Protein AF-A0A1E3QEV6-F1 (afdb_monomer)

Organism: NCBI:txid675824

Radius of gyration: 25.97 Å; Cα contacts (8 Å, |Δi|>4): 51; chains: 1; bounding box: 62×34×77 Å

pLDDT: mean 71.22, std 15.26, range [37.44, 95.81]

Sequence (112 aa):
MVPSMQMARVVRVILEPGKNRQGYWKSPQMCEQLEHAIQVFEKLHPDCLALFCFEQSRNHQAVADDARTIDKFNLNDHPPKSSTGLGKGFYSAAAGNTIEQAILYPDDYPNG

Secondary structure (DSSP, 8-state):
-PPP-------------BTTTTB---HHHHHHHHHHHHHHHHHH-TT---------TT-TT---TTS--GGGS--SSS--S--TT-PPEEEE-TTSPEEEE-SS--TTPPP-

Structure (mmCIF, N/CA/C/O backbone):
data_AF-A0A1E3QEV6-F1
#
_entry.id   AF-A0A1E3QEV6-F1
#
loop_
_atom_site.group_PDB
_atom_site.id
_atom_site.type_symbol
_atom_site.label_atom_id
_atom_site.label_alt_id
_atom_site.label_comp_id
_atom_site.label_asym_id
_atom_site.label_entity_id
_atom_site.label_seq_id
_atom_site.pdbx_PDB_ins_code
_atom_site.Cartn_x
_atom_site.Cartn_y
_atom_site.Cartn_z
_atom_site.occupancy
_atom_site.B_iso_or_equiv
_atom_site.auth_seq_id
_atom_site.auth_comp_id
_atom_site.auth_asym_id
_atom_site.auth_atom_id
_atom_site.pdbx_PDB_model_num
ATOM 1 N N . MET A 1 1 ? -24.769 -12.978 33.878 1.00 39.56 1 MET A N 1
ATOM 2 C CA . MET A 1 1 ? -25.047 -12.588 32.481 1.00 39.56 1 MET A CA 1
ATOM 3 C C . MET A 1 1 ? -23.744 -12.777 31.722 1.00 39.56 1 MET A C 1
ATOM 5 O O . MET A 1 1 ? -22.784 -12.084 32.022 1.00 39.56 1 MET A O 1
ATOM 9 N N . VAL A 1 2 ? -23.648 -13.820 30.898 1.00 37.44 2 VAL A N 1
ATOM 10 C CA . VAL A 1 2 ? -22.416 -14.159 30.163 1.00 37.44 2 VAL A CA 1
ATOM 11 C C . VAL A 1 2 ? -22.386 -13.278 28.911 1.00 37.44 2 VAL A C 1
ATOM 13 O O . VAL A 1 2 ? -23.418 -13.224 28.238 1.00 37.44 2 VAL A O 1
ATOM 16 N N . PRO A 1 3 ? -21.295 -12.559 28.590 1.00 50.78 3 PRO A N 1
ATOM 17 C CA . PRO A 1 3 ? -21.245 -11.779 27.363 1.00 50.78 3 PRO A CA 1
ATOM 18 C C . PRO A 1 3 ? -21.408 -12.730 26.180 1.00 50.78 3 PRO A C 1
ATOM 20 O O . PRO A 1 3 ? -20.676 -13.712 26.057 1.00 50.78 3 PRO A O 1
ATOM 23 N N . SER A 1 4 ? -22.411 -12.454 25.348 1.00 49.66 4 SER A N 1
ATOM 24 C CA . SER A 1 4 ? -22.628 -13.115 24.066 1.00 49.66 4 SER A CA 1
ATOM 25 C C . SER A 1 4 ? -21.307 -13.160 23.303 1.00 49.66 4 SER A C 1
ATOM 27 O O . SER A 1 4 ? -20.739 -12.114 22.995 1.00 49.66 4 SER A O 1
ATOM 29 N N . MET A 1 5 ? -20.817 -14.367 23.018 1.00 48.09 5 MET A N 1
ATOM 30 C CA . MET A 1 5 ? -19.636 -14.602 22.196 1.00 48.09 5 MET A CA 1
ATOM 31 C C . MET A 1 5 ? -19.916 -14.034 20.801 1.00 48.09 5 MET A C 1
ATOM 33 O O . MET A 1 5 ? -20.576 -14.669 19.980 1.00 48.09 5 MET A O 1
ATOM 37 N N . GLN A 1 6 ? -19.489 -12.793 20.563 1.00 56.03 6 GLN A N 1
ATOM 38 C CA . GLN A 1 6 ? -19.567 -12.146 19.260 1.00 56.03 6 GLN A CA 1
ATOM 39 C C . GLN A 1 6 ? -18.812 -13.052 18.282 1.00 56.03 6 GLN A C 1
ATOM 41 O O . GLN A 1 6 ? -17.603 -13.229 18.413 1.00 56.03 6 GLN A O 1
ATOM 46 N N . MET A 1 7 ? -19.532 -13.684 17.352 1.00 49.94 7 MET A N 1
ATOM 47 C CA . MET A 1 7 ? -18.943 -14.534 16.318 1.00 49.94 7 MET A CA 1
ATOM 48 C C . MET A 1 7 ? -17.821 -13.753 15.633 1.00 49.94 7 MET A C 1
ATOM 50 O O . MET A 1 7 ? -18.086 -12.760 14.951 1.00 49.94 7 MET A O 1
ATOM 54 N N . ALA A 1 8 ? -16.574 -14.174 15.854 1.00 55.44 8 ALA A N 1
ATOM 55 C CA . ALA A 1 8 ? -15.411 -13.570 15.230 1.00 55.44 8 ALA A CA 1
ATOM 56 C C . ALA A 1 8 ? -15.601 -13.657 13.713 1.00 55.44 8 ALA A C 1
ATOM 58 O O . ALA A 1 8 ? -15.594 -14.741 13.125 1.00 55.44 8 ALA A O 1
ATOM 59 N N . ARG A 1 9 ? -15.852 -12.512 13.075 1.00 66.25 9 ARG A N 1
ATOM 60 C CA . ARG A 1 9 ? -16.046 -12.447 11.631 1.00 66.25 9 ARG A CA 1
ATOM 61 C C . ARG A 1 9 ? -14.674 -12.628 10.996 1.00 66.25 9 ARG A C 1
ATOM 63 O O . ARG A 1 9 ? -13.844 -11.727 11.020 1.00 66.25 9 ARG A O 1
ATOM 70 N N . VAL A 1 10 ? -14.417 -13.827 10.491 1.00 64.00 10 VAL A N 1
ATOM 71 C CA . VAL A 1 10 ? -13.147 -14.154 9.847 1.00 64.00 10 VAL A CA 1
ATOM 72 C C . VAL A 1 10 ? -13.084 -13.443 8.495 1.00 64.00 10 VAL A C 1
ATOM 74 O O . VAL A 1 10 ? -13.831 -13.782 7.581 1.00 64.00 10 VAL A O 1
ATOM 77 N N . VAL A 1 11 ? -12.185 -12.468 8.362 1.00 72.00 11 VAL A N 1
ATOM 78 C CA . VAL A 1 11 ? -11.893 -11.795 7.088 1.00 72.00 11 VAL A CA 1
ATOM 79 C C . VAL A 1 11 ? -10.799 -12.585 6.386 1.00 72.00 11 VAL A C 1
ATOM 81 O O . VAL A 1 11 ? -9.610 -12.412 6.644 1.00 72.00 11 VAL A O 1
ATOM 84 N N . ARG A 1 12 ? -11.208 -13.517 5.525 1.00 79.50 12 ARG A N 1
ATOM 85 C CA . ARG A 1 12 ? -10.300 -14.281 4.665 1.00 79.50 12 ARG A CA 1
ATOM 86 C C . ARG A 1 12 ? -10.814 -14.247 3.238 1.00 79.50 12 ARG A C 1
ATOM 88 O O . ARG A 1 12 ? -11.962 -14.604 2.994 1.00 79.50 12 ARG A O 1
ATOM 95 N N . VAL A 1 13 ? -9.935 -13.872 2.319 1.00 78.62 13 VAL A N 1
ATOM 96 C CA . VAL A 1 13 ? -10.149 -14.008 0.879 1.00 78.62 13 VAL A CA 1
ATOM 97 C C . VAL A 1 13 ? -9.261 -15.153 0.406 1.00 78.62 13 VAL A C 1
ATOM 99 O O . VAL A 1 13 ? -8.065 -15.168 0.693 1.00 78.62 13 VAL A O 1
ATOM 102 N N . ILE A 1 14 ? -9.853 -16.143 -0.261 1.00 80.56 14 ILE A N 1
ATOM 103 C CA . ILE A 1 14 ? -9.126 -17.267 -0.856 1.00 80.56 14 ILE A CA 1
ATOM 104 C C . ILE A 1 14 ? -9.042 -16.993 -2.352 1.00 80.56 14 ILE A C 1
ATOM 106 O O . ILE A 1 14 ? -10.075 -16.841 -2.999 1.00 80.56 14 ILE A O 1
ATOM 110 N N . LEU A 1 15 ? -7.821 -16.927 -2.880 1.00 78.31 15 LEU A N 1
ATOM 111 C CA . LEU A 1 15 ? -7.572 -16.771 -4.308 1.00 78.31 15 LEU A CA 1
ATOM 112 C C . LEU A 1 15 ? -6.988 -18.063 -4.871 1.00 78.31 15 LEU A C 1
ATOM 114 O O . LEU A 1 15 ? -6.034 -18.608 -4.316 1.00 78.31 15 LEU A O 1
ATOM 118 N N . GLU A 1 16 ? -7.542 -18.535 -5.985 1.00 79.94 16 GLU A N 1
ATOM 119 C CA . GLU A 1 16 ? -6.974 -19.663 -6.717 1.00 79.94 16 GLU A CA 1
ATOM 120 C C . GLU A 1 16 ? -5.971 -19.165 -7.770 1.00 79.94 16 GLU A C 1
ATOM 122 O O . GLU A 1 16 ? -6.388 -18.589 -8.783 1.00 79.94 16 GLU A O 1
ATOM 127 N N . PRO A 1 17 ? -4.655 -19.371 -7.565 1.00 74.81 17 PRO A N 1
ATOM 128 C CA . PRO A 1 17 ? -3.645 -18.785 -8.432 1.00 74.81 17 PRO A CA 1
ATOM 129 C C . PRO A 1 17 ? -3.607 -19.448 -9.814 1.00 74.81 17 PRO A C 1
ATOM 131 O O . PRO A 1 17 ? -3.749 -20.666 -9.947 1.00 74.81 17 PRO A O 1
ATOM 134 N N . GLY A 1 18 ? -3.330 -18.649 -10.848 1.00 72.06 18 GLY A N 1
ATOM 135 C CA . GLY A 1 18 ? -2.926 -19.138 -12.169 1.00 72.06 18 GLY A CA 1
ATOM 136 C C . GLY A 1 18 ? -3.560 -18.405 -13.351 1.00 72.06 18 GLY A C 1
ATOM 137 O O . GLY A 1 18 ? -4.641 -17.828 -13.250 1.00 72.06 18 GLY A O 1
ATOM 138 N N . LYS A 1 19 ? -2.889 -18.485 -14.511 1.00 51.41 19 LYS A N 1
ATOM 139 C CA . LYS A 1 19 ? -3.278 -17.837 -15.782 1.00 51.41 19 LYS A CA 1
ATOM 140 C C . LYS A 1 19 ? -4.686 -18.214 -16.274 1.00 51.41 19 LYS A C 1
ATOM 142 O O . LYS A 1 19 ? -5.315 -17.415 -16.953 1.00 51.41 19 LYS A O 1
ATOM 147 N N . ASN A 1 20 ? -5.178 -19.395 -15.891 1.00 68.44 20 ASN A N 1
ATOM 148 C CA . ASN A 1 20 ? -6.505 -19.914 -16.252 1.00 68.44 20 ASN A CA 1
ATOM 149 C C . ASN A 1 20 ? -7.474 -19.963 -15.052 1.00 68.44 20 ASN A C 1
ATOM 151 O O . ASN A 1 20 ? -8.458 -20.697 -15.085 1.00 68.44 20 ASN A O 1
ATOM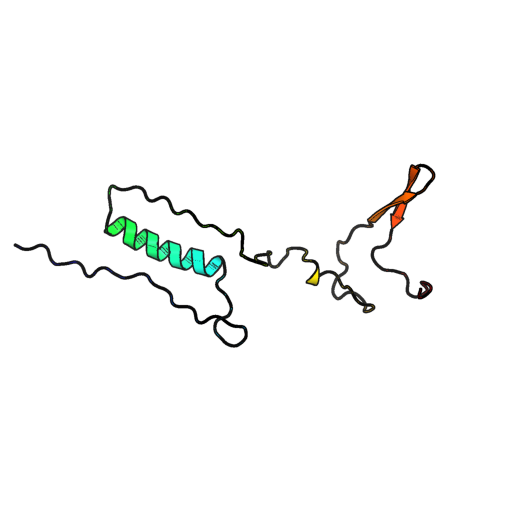 155 N N . ARG A 1 21 ? -7.156 -19.248 -13.966 1.00 72.69 21 ARG A N 1
ATOM 156 C CA . ARG A 1 21 ? -7.987 -19.131 -12.759 1.00 72.69 21 ARG A CA 1
ATOM 157 C C . ARG A 1 21 ? -8.267 -17.651 -12.469 1.00 72.69 21 ARG A C 1
ATOM 159 O O . ARG A 1 21 ? -8.487 -16.882 -13.397 1.00 72.69 21 ARG A O 1
ATOM 166 N N . GLN A 1 22 ? -8.233 -17.230 -11.206 1.00 75.31 22 GLN A N 1
ATOM 167 C CA . GLN A 1 22 ? -8.488 -15.845 -10.783 1.00 75.31 22 GLN A CA 1
ATOM 168 C C . GLN A 1 22 ? -7.269 -14.920 -10.973 1.00 75.31 22 GLN A C 1
ATOM 170 O O . GLN A 1 22 ? -7.269 -13.781 -10.510 1.00 75.31 22 GLN A O 1
ATOM 175 N N . GLY A 1 23 ? -6.223 -15.394 -11.657 1.00 76.31 23 GLY A N 1
ATOM 176 C CA . GLY A 1 23 ? -4.978 -14.661 -11.848 1.00 76.31 23 GLY A CA 1
ATOM 177 C C . GLY A 1 23 ? -4.031 -14.791 -10.656 1.00 76.31 23 GLY A C 1
ATOM 178 O O . GLY A 1 23 ? -4.003 -15.815 -9.977 1.00 76.31 23 GLY A O 1
ATOM 179 N N . TYR A 1 24 ? -3.204 -13.771 -10.445 1.00 76.06 24 TYR A N 1
ATOM 180 C CA . TYR A 1 24 ? -2.308 -13.651 -9.292 1.00 76.06 24 TYR A CA 1
ATOM 181 C C . TYR A 1 24 ? -2.837 -12.580 -8.343 1.00 76.06 24 TYR A C 1
ATOM 183 O O . TYR A 1 24 ? -3.578 -11.697 -8.770 1.00 76.06 24 TYR A O 1
ATOM 191 N N . TRP A 1 25 ? -2.419 -12.642 -7.079 1.00 77.00 25 TRP A N 1
ATOM 192 C CA . TRP A 1 25 ? -2.733 -11.615 -6.093 1.00 77.00 25 TRP A CA 1
ATOM 193 C C . TRP A 1 25 ? -2.086 -10.278 -6.476 1.00 77.00 25 TRP A C 1
ATOM 195 O O . TRP A 1 25 ? -0.873 -10.211 -6.675 1.00 77.00 25 TRP A O 1
ATOM 205 N N . LYS A 1 26 ? -2.887 -9.215 -6.581 1.00 79.12 26 LYS A N 1
ATOM 206 C CA . LYS A 1 26 ? -2.446 -7.861 -6.948 1.00 79.12 26 LYS A CA 1
ATOM 207 C C . LYS A 1 26 ? -2.688 -6.867 -5.814 1.00 79.12 26 LYS A C 1
ATOM 209 O O . LYS A 1 26 ? -3.539 -7.081 -4.955 1.00 79.12 26 LYS A O 1
ATOM 214 N N . SER A 1 27 ? -1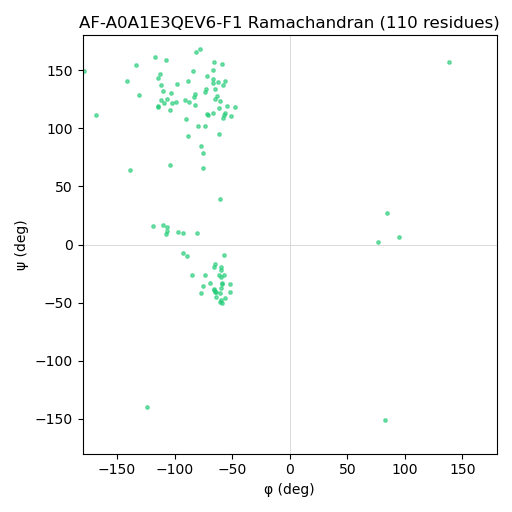.998 -5.727 -5.862 1.00 82.19 27 SER A N 1
ATOM 215 C CA . SER A 1 27 ? -2.129 -4.655 -4.865 1.00 82.19 27 SER A CA 1
ATOM 216 C C . SER A 1 27 ? -3.577 -4.200 -4.609 1.00 82.19 27 SER A C 1
ATOM 218 O O . SER A 1 27 ? -3.920 -4.056 -3.441 1.00 82.19 27 SER A O 1
ATOM 220 N N . PRO A 1 28 ? -4.466 -4.054 -5.618 1.00 85.00 28 PRO A N 1
ATOM 221 C CA . PRO A 1 28 ? -5.863 -3.688 -5.359 1.00 85.00 28 PRO A CA 1
ATOM 222 C C . PRO A 1 28 ? -6.610 -4.694 -4.474 1.00 85.00 28 PRO A C 1
ATOM 224 O O . PRO A 1 28 ? -7.369 -4.295 -3.598 1.00 85.00 28 PRO A O 1
ATOM 227 N N . GLN A 1 29 ? -6.343 -5.993 -4.646 1.00 83.81 29 GLN A N 1
ATOM 228 C CA . GLN A 1 29 ? -6.963 -7.052 -3.841 1.00 83.81 29 GLN A CA 1
ATOM 229 C C . GLN A 1 29 ? -6.457 -7.021 -2.392 1.00 83.81 29 GLN A C 1
ATOM 231 O O . GLN A 1 29 ? -7.210 -7.301 -1.462 1.00 83.81 29 GLN A O 1
ATOM 236 N N . MET A 1 30 ? -5.190 -6.638 -2.187 1.00 87.12 30 MET A N 1
ATOM 237 C CA . MET A 1 30 ? -4.644 -6.390 -0.850 1.00 87.12 30 MET A CA 1
ATOM 238 C C . MET A 1 30 ? -5.346 -5.207 -0.173 1.00 87.12 30 MET A C 1
ATOM 240 O O . MET A 1 30 ? -5.745 -5.344 0.981 1.00 87.12 30 MET A O 1
ATOM 244 N N . CYS A 1 31 ? -5.549 -4.092 -0.883 1.00 89.06 31 CYS A N 1
ATOM 245 C CA . CYS A 1 31 ? -6.249 -2.925 -0.339 1.00 89.06 31 CYS A CA 1
ATOM 246 C C . CYS A 1 31 ? -7.686 -3.267 0.085 1.00 89.06 31 CYS A C 1
ATOM 248 O O . CYS A 1 31 ? -8.073 -2.973 1.211 1.00 89.06 31 CYS A O 1
ATOM 250 N N . GLU A 1 32 ? -8.443 -3.963 -0.768 1.00 89.25 32 GLU A N 1
ATOM 251 C CA . GLU A 1 32 ? -9.817 -4.386 -0.459 1.00 89.25 32 GLU A CA 1
ATOM 252 C C . GLU A 1 32 ? -9.874 -5.318 0.767 1.00 89.25 32 GLU A C 1
ATOM 254 O O . GLU A 1 32 ? -10.730 -5.183 1.644 1.00 89.25 32 GLU A O 1
ATOM 259 N N . GLN A 1 33 ? -8.929 -6.257 0.882 1.00 88.75 33 GLN A N 1
ATOM 260 C CA . GLN A 1 33 ? -8.841 -7.114 2.064 1.00 88.75 33 GLN A CA 1
ATOM 261 C C . GLN A 1 33 ? -8.481 -6.314 3.325 1.00 88.75 33 GLN A C 1
ATOM 263 O O . GLN A 1 33 ? -9.007 -6.600 4.406 1.00 88.75 33 GLN A O 1
ATOM 268 N N . LEU A 1 34 ? -7.586 -5.333 3.200 1.00 92.12 34 LEU A N 1
ATOM 269 C CA . LEU A 1 34 ? -7.142 -4.497 4.308 1.00 92.12 34 LEU A CA 1
ATOM 270 C C . LEU A 1 34 ? -8.287 -3.656 4.878 1.00 92.12 34 LEU A C 1
ATOM 272 O O . LEU A 1 34 ? -8.418 -3.582 6.097 1.00 92.12 34 LEU A O 1
ATOM 276 N N . GLU A 1 35 ? -9.157 -3.099 4.035 1.00 92.81 35 GLU A N 1
ATOM 277 C CA . GLU A 1 35 ? -10.347 -2.363 4.483 1.00 92.81 35 GLU A CA 1
ATOM 278 C C . GLU A 1 35 ? -11.236 -3.221 5.393 1.00 92.81 35 GLU A C 1
ATOM 280 O O . GLU A 1 35 ? -11.629 -2.799 6.484 1.00 92.81 35 GLU A O 1
ATOM 285 N N . HIS A 1 36 ? -11.494 -4.469 4.999 1.00 90.31 36 HIS A N 1
ATOM 286 C CA . HIS A 1 36 ? -12.248 -5.403 5.831 1.00 90.3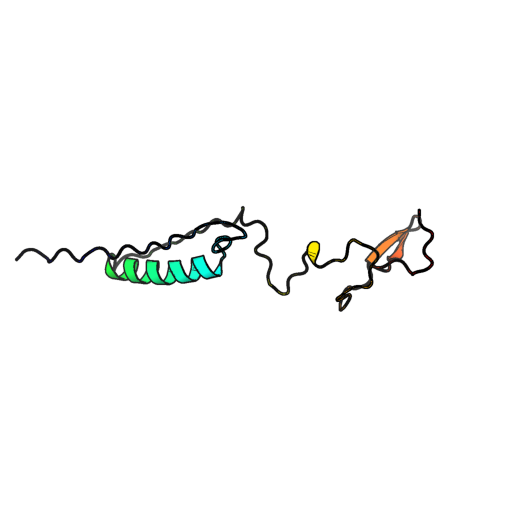1 36 HIS A CA 1
ATOM 287 C C . HIS A 1 36 ? -11.506 -5.775 7.123 1.00 90.31 36 HIS A C 1
ATOM 289 O O . HIS A 1 36 ? -12.133 -5.910 8.177 1.00 90.31 36 HIS A O 1
ATOM 295 N N . ALA A 1 37 ? -10.182 -5.943 7.063 1.00 90.62 37 ALA A N 1
ATOM 296 C CA . ALA A 1 37 ? -9.369 -6.265 8.232 1.00 90.62 37 ALA A CA 1
ATOM 297 C C . ALA A 1 37 ? -9.375 -5.127 9.266 1.00 90.62 37 ALA A C 1
ATOM 299 O O . ALA A 1 37 ? -9.524 -5.401 10.457 1.00 90.62 37 ALA A O 1
ATOM 300 N N . ILE A 1 38 ? -9.295 -3.867 8.821 1.00 92.69 38 ILE A N 1
ATOM 301 C CA . ILE A 1 38 ? -9.371 -2.677 9.682 1.00 92.69 38 ILE A CA 1
ATOM 302 C C . ILE A 1 38 ? -10.719 -2.627 10.405 1.00 92.69 38 ILE A C 1
ATOM 304 O O . ILE A 1 38 ? -10.746 -2.543 11.630 1.00 92.69 38 ILE A O 1
ATOM 308 N N . GLN A 1 39 ? -11.835 -2.794 9.687 1.00 91.44 39 GLN A N 1
ATOM 309 C CA . GLN A 1 39 ? -13.173 -2.771 10.296 1.00 91.44 39 GLN A CA 1
ATOM 310 C C . GLN A 1 39 ? -13.365 -3.844 11.376 1.00 91.44 39 GLN A C 1
ATOM 312 O O . GLN A 1 39 ? -14.140 -3.662 12.319 1.00 91.44 39 GLN A O 1
ATOM 317 N N . VAL A 1 40 ? -12.722 -5.004 11.217 1.00 90.75 40 VAL A N 1
ATOM 318 C CA . VAL A 1 40 ? -12.749 -6.062 12.233 1.00 90.75 40 VAL A CA 1
ATOM 319 C C . VAL A 1 40 ? -11.821 -5.730 13.394 1.00 90.75 40 VAL A C 1
ATOM 321 O O . VAL A 1 40 ? -12.223 -5.912 14.542 1.00 90.75 40 VAL A O 1
ATOM 324 N N . PHE A 1 41 ? -10.628 -5.206 13.117 1.00 91.81 41 PHE A N 1
ATOM 325 C CA . PHE A 1 41 ? -9.688 -4.781 14.146 1.00 91.81 41 PHE A CA 1
ATOM 326 C C . PHE A 1 41 ? -10.292 -3.705 15.060 1.00 91.81 41 PHE A C 1
ATOM 328 O O . PHE A 1 41 ? -10.307 -3.899 16.270 1.00 91.81 41 PHE A O 1
ATOM 335 N N . GLU A 1 42 ? -10.873 -2.639 14.504 1.00 93.75 42 GLU A N 1
ATOM 336 C CA . GLU A 1 42 ? -11.477 -1.535 15.272 1.00 93.75 42 GLU A CA 1
ATOM 337 C C . GLU A 1 42 ? -12.601 -2.008 16.205 1.00 93.75 42 GLU A C 1
ATOM 339 O O . GLU A 1 42 ? -12.765 -1.497 17.309 1.00 93.75 42 GLU A O 1
ATOM 344 N N . LYS A 1 43 ? -13.368 -3.025 15.790 1.00 90.19 43 LYS A N 1
ATOM 345 C CA . LYS A 1 43 ? -14.440 -3.604 16.616 1.00 90.19 43 LYS A CA 1
ATOM 346 C C . LYS A 1 43 ? -13.915 -4.484 17.743 1.00 90.19 43 LYS A C 1
ATOM 348 O O . LYS A 1 43 ? -14.535 -4.543 18.800 1.00 90.19 43 LYS A O 1
ATOM 353 N N . LEU A 1 44 ? -12.833 -5.218 17.497 1.00 90.88 44 LEU A N 1
ATOM 354 C CA . LEU A 1 44 ? -12.250 -6.138 18.476 1.00 90.88 44 LEU A CA 1
ATOM 355 C C . LEU A 1 44 ? -11.298 -5.429 19.445 1.00 90.88 44 LEU A C 1
ATOM 357 O O . LEU A 1 44 ? -11.118 -5.895 20.569 1.00 90.88 44 LEU A O 1
ATOM 361 N N . HIS A 1 45 ? -10.707 -4.314 19.019 1.00 92.56 45 HIS A N 1
ATOM 362 C CA . HIS A 1 45 ? -9.665 -3.593 19.741 1.00 92.56 45 HIS A CA 1
ATOM 363 C C . HIS A 1 45 ? -9.882 -2.066 19.667 1.00 92.56 45 HIS A C 1
ATOM 365 O O . HIS A 1 45 ? -9.045 -1.363 19.100 1.00 92.56 45 HIS A O 1
ATOM 371 N N . PRO A 1 46 ? -10.983 -1.533 20.238 1.00 91.94 46 PRO A N 1
ATOM 372 C CA . PRO A 1 46 ? -11.379 -0.126 20.078 1.00 91.94 46 PRO A CA 1
ATOM 373 C C . PRO A 1 46 ? -10.352 0.889 20.607 1.00 91.94 46 PRO A C 1
ATOM 375 O O . PRO A 1 46 ? -10.285 2.003 20.097 1.00 91.94 46 PRO A O 1
ATOM 378 N N . ASP A 1 47 ? -9.525 0.496 21.579 1.00 95.81 47 ASP A N 1
ATOM 379 C CA . ASP A 1 47 ? -8.522 1.366 22.213 1.00 95.81 47 ASP A CA 1
ATOM 380 C C . ASP A 1 47 ? -7.082 1.042 21.776 1.00 95.81 47 ASP A C 1
ATOM 382 O O . ASP A 1 47 ? -6.114 1.430 22.433 1.00 95.81 47 ASP A O 1
ATOM 386 N N . CYS A 1 48 ? -6.906 0.275 20.697 1.00 95.69 48 CYS A N 1
ATOM 387 C CA . CYS A 1 48 ? -5.588 -0.113 20.196 1.00 95.69 48 CYS A CA 1
ATOM 388 C C . CYS A 1 48 ? -5.296 0.524 18.838 1.00 95.69 48 CYS A C 1
ATOM 390 O O . CYS A 1 48 ? -6.173 0.668 17.993 1.00 95.69 48 CYS A O 1
ATOM 392 N N . LEU A 1 49 ? -4.020 0.832 18.598 1.00 95.00 49 LEU A N 1
ATOM 393 C CA . LEU A 1 49 ? -3.526 1.259 17.293 1.00 95.00 49 LEU A CA 1
ATOM 394 C C . LEU A 1 49 ? -2.888 0.066 16.573 1.00 95.00 49 LEU A C 1
ATOM 396 O O . LEU A 1 49 ? -1.946 -0.536 17.090 1.00 95.00 49 LEU A O 1
ATOM 400 N N . ALA A 1 50 ? -3.380 -0.267 15.379 1.00 92.88 50 ALA A N 1
ATOM 401 C CA . ALA A 1 50 ? -2.764 -1.281 14.526 1.00 92.88 50 ALA A CA 1
ATOM 402 C C . ALA A 1 50 ? -1.684 -0.679 13.618 1.00 92.88 50 ALA A C 1
ATOM 404 O O . ALA A 1 50 ? -1.871 0.385 13.031 1.00 92.88 50 ALA A O 1
ATOM 405 N N . LEU A 1 51 ? -0.587 -1.420 13.437 1.00 94.00 51 LEU A N 1
ATOM 406 C CA . LEU A 1 51 ? 0.408 -1.188 12.392 1.00 94.00 51 LEU A CA 1
ATOM 407 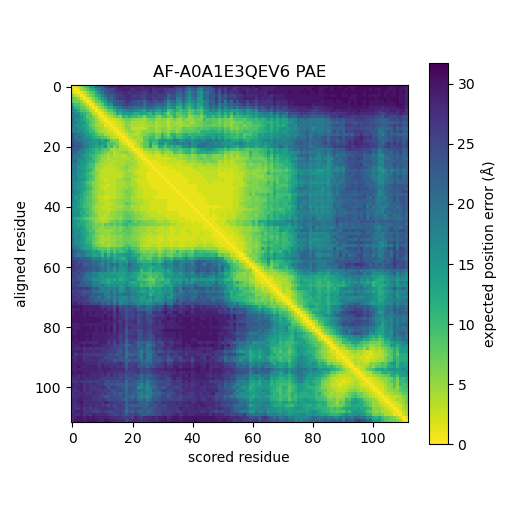C C . LEU A 1 51 ? 0.381 -2.372 11.419 1.00 94.00 51 LEU A C 1
ATOM 409 O O . LEU A 1 51 ? 0.676 -3.501 11.807 1.00 94.00 51 LEU A O 1
ATOM 413 N N . PHE A 1 52 ? 0.053 -2.109 10.155 1.00 90.19 52 PHE A N 1
ATOM 414 C CA . PHE A 1 52 ? 0.074 -3.111 9.091 1.00 90.19 52 PHE A CA 1
ATOM 415 C C . PHE A 1 52 ? 1.310 -2.903 8.211 1.00 90.19 52 PHE A C 1
ATOM 417 O O . PHE A 1 52 ? 1.443 -1.875 7.549 1.00 90.19 52 PHE A O 1
ATOM 424 N N . CYS A 1 53 ? 2.218 -3.879 8.200 1.00 90.06 53 CYS A N 1
ATOM 425 C CA . CYS A 1 53 ? 3.422 -3.861 7.371 1.00 90.06 53 CYS A CA 1
ATOM 426 C C . CYS A 1 53 ? 3.301 -4.895 6.250 1.00 90.06 53 CYS A C 1
ATOM 428 O O . CYS A 1 53 ? 3.166 -6.088 6.517 1.00 90.06 53 CYS A O 1
ATOM 430 N N . PHE A 1 54 ? 3.393 -4.442 4.999 1.00 85.44 54 PHE A N 1
ATOM 431 C CA . PHE A 1 54 ? 3.366 -5.311 3.824 1.00 85.44 54 PHE A CA 1
ATOM 432 C C . PHE A 1 54 ? 4.727 -5.315 3.141 1.00 85.44 54 PHE A C 1
ATOM 434 O O . PHE A 1 54 ? 5.236 -4.269 2.743 1.00 85.44 54 PHE A O 1
ATOM 441 N N . GLU A 1 55 ? 5.302 -6.500 2.959 1.00 81.19 55 GLU A N 1
ATOM 442 C CA . GLU A 1 55 ? 6.481 -6.676 2.119 1.00 81.19 55 GLU A CA 1
ATOM 443 C C . GLU A 1 55 ? 6.032 -6.994 0.684 1.00 81.19 55 GLU A C 1
ATOM 445 O O . GLU A 1 55 ? 5.266 -7.929 0.452 1.00 81.19 55 GLU A O 1
ATOM 450 N N . GLN A 1 56 ? 6.486 -6.204 -0.291 1.00 73.88 56 GLN A N 1
ATOM 451 C CA . GLN A 1 56 ? 6.203 -6.402 -1.724 1.00 73.88 56 GLN A CA 1
ATOM 452 C C . GLN A 1 56 ? 7.477 -6.636 -2.549 1.00 73.88 56 GLN A C 1
ATOM 454 O O . GLN A 1 56 ? 7.446 -6.560 -3.773 1.00 73.88 56 GLN A O 1
ATOM 459 N N . SER A 1 57 ? 8.601 -6.952 -1.898 1.00 64.25 57 SER A N 1
ATOM 460 C CA . SER A 1 57 ? 9.920 -7.080 -2.542 1.00 64.25 57 SER A CA 1
ATOM 461 C C . SER A 1 57 ? 9.977 -8.156 -3.639 1.00 64.25 57 SER A C 1
ATOM 463 O O . SER A 1 57 ? 10.821 -8.088 -4.528 1.00 64.25 57 SER A O 1
ATOM 465 N N . ARG A 1 58 ? 9.061 -9.135 -3.600 1.00 60.72 58 ARG A N 1
ATOM 466 C CA . ARG A 1 58 ? 8.938 -10.225 -4.583 1.00 60.72 58 ARG A CA 1
ATOM 467 C C . ARG A 1 58 ? 7.735 -10.106 -5.515 1.00 60.72 58 ARG A C 1
ATOM 469 O O . ARG A 1 58 ? 7.448 -11.055 -6.243 1.00 60.72 58 ARG A O 1
ATOM 476 N N . ASN A 1 59 ? 7.014 -8.983 -5.510 1.00 62.88 59 ASN A N 1
ATOM 477 C CA . ASN A 1 59 ? 5.936 -8.770 -6.471 1.00 62.88 59 ASN A CA 1
ATOM 478 C C . ASN A 1 59 ? 6.544 -8.432 -7.841 1.00 62.88 59 ASN A C 1
ATOM 480 O O . ASN A 1 59 ? 6.674 -7.271 -8.232 1.00 62.88 59 ASN A O 1
ATOM 484 N N . HIS A 1 60 ? 7.006 -9.470 -8.540 1.00 54.78 60 HIS A N 1
ATOM 485 C CA . HIS A 1 60 ? 7.477 -9.369 -9.910 1.00 54.78 60 HIS A CA 1
ATOM 486 C C . HIS A 1 60 ? 6.341 -8.769 -10.751 1.00 54.78 60 HIS A C 1
ATOM 488 O O . HIS A 1 60 ? 5.321 -9.416 -10.948 1.00 54.78 60 HIS A O 1
ATOM 494 N N . GLN A 1 61 ? 6.542 -7.552 -11.268 1.00 55.47 61 GLN A N 1
ATOM 495 C CA . GLN A 1 61 ? 5.680 -6.900 -12.268 1.00 55.47 61 GLN A CA 1
ATOM 496 C C . GLN A 1 61 ? 4.433 -6.145 -11.766 1.00 55.47 61 GLN A C 1
ATOM 498 O O . GLN A 1 61 ? 3.502 -5.940 -12.544 1.00 55.47 61 GLN A O 1
ATOM 503 N N . ALA A 1 62 ? 4.414 -5.617 -10.537 1.00 62.06 62 ALA A N 1
ATOM 504 C CA . ALA A 1 62 ? 3.461 -4.551 -10.186 1.00 62.06 62 ALA A CA 1
ATOM 505 C C . ALA A 1 62 ? 3.899 -3.210 -10.798 1.00 62.06 62 ALA A C 1
ATOM 507 O O . ALA A 1 62 ? 4.312 -2.284 -10.105 1.00 62.06 62 ALA A O 1
ATOM 508 N N . VAL A 1 63 ? 3.877 -3.137 -12.124 1.00 66.50 63 VAL A N 1
ATOM 509 C CA . VAL A 1 63 ? 4.169 -1.916 -12.870 1.00 66.50 63 VAL A CA 1
ATOM 510 C C . VAL A 1 63 ? 2.834 -1.276 -13.233 1.00 66.50 63 VAL A C 1
ATOM 512 O O . VAL A 1 63 ? 1.893 -1.989 -13.574 1.00 66.50 63 VAL A O 1
ATOM 515 N N . ALA A 1 64 ? 2.726 0.047 -13.115 1.00 66.25 64 ALA A N 1
ATOM 516 C CA . ALA A 1 64 ? 1.490 0.748 -13.453 1.00 66.25 64 ALA A CA 1
ATOM 517 C C . ALA A 1 64 ? 1.093 0.509 -14.925 1.00 66.25 64 ALA A C 1
ATOM 519 O O . ALA A 1 64 ? 1.943 0.225 -15.779 1.00 66.25 64 ALA A O 1
ATOM 520 N N . ASP A 1 65 ? -0.197 0.632 -15.239 1.00 67.94 65 ASP A N 1
ATOM 521 C CA . ASP A 1 65 ? -0.709 0.394 -16.597 1.00 67.94 65 ASP A CA 1
ATOM 522 C C . ASP A 1 65 ? -0.063 1.328 -17.635 1.00 67.94 65 ASP A C 1
ATOM 524 O O . ASP A 1 65 ? 0.127 0.953 -18.793 1.00 67.94 65 ASP A O 1
ATOM 528 N N . ASP A 1 66 ? 0.373 2.511 -17.210 1.00 69.00 66 ASP A N 1
ATOM 529 C CA . ASP A 1 66 ? 1.113 3.501 -17.993 1.00 69.00 66 ASP A CA 1
ATOM 530 C C . ASP A 1 66 ? 2.642 3.377 -17.866 1.00 69.00 66 ASP A C 1
ATOM 532 O O . ASP A 1 66 ? 3.386 4.020 -18.610 1.00 69.00 66 ASP A O 1
ATOM 536 N N . ALA A 1 67 ? 3.148 2.522 -16.976 1.00 69.06 67 ALA A N 1
ATOM 537 C CA . ALA A 1 67 ? 4.578 2.396 -16.756 1.00 69.06 67 ALA A CA 1
ATOM 538 C C . ALA A 1 67 ? 5.293 1.815 -17.980 1.00 69.06 67 ALA A C 1
ATOM 540 O O . ALA A 1 67 ? 4.828 0.865 -18.614 1.00 69.06 67 ALA A O 1
ATOM 541 N N . ARG A 1 68 ? 6.465 2.366 -18.295 1.00 59.03 68 ARG A N 1
ATOM 542 C CA . ARG A 1 68 ? 7.314 1.932 -19.411 1.00 59.03 68 ARG A CA 1
ATOM 543 C C . ARG A 1 68 ? 8.067 0.652 -19.056 1.00 59.03 68 ARG A C 1
ATOM 545 O O . ARG A 1 68 ? 9.199 0.702 -18.588 1.00 59.03 68 ARG A O 1
ATOM 552 N N . THR A 1 69 ? 7.431 -0.496 -19.253 1.00 62.38 69 THR A N 1
ATOM 553 C CA . THR A 1 69 ? 8.067 -1.810 -19.089 1.00 62.38 69 THR A CA 1
ATOM 554 C C . THR A 1 69 ? 8.815 -2.216 -20.346 1.00 62.38 69 THR A C 1
ATOM 556 O O . THR A 1 69 ? 8.378 -1.870 -21.436 1.00 62.38 69 THR A O 1
ATOM 559 N N . ILE A 1 70 ? 9.902 -2.985 -20.201 1.00 58.53 70 ILE A N 1
ATOM 560 C CA . ILE A 1 70 ? 10.686 -3.550 -21.320 1.00 58.53 70 ILE A CA 1
ATOM 561 C C . ILE A 1 70 ? 9.781 -4.307 -22.308 1.00 58.53 70 ILE A C 1
ATOM 563 O O . ILE A 1 70 ? 9.970 -4.174 -23.505 1.00 58.53 70 ILE A O 1
ATOM 567 N N . ASP A 1 71 ? 8.722 -4.968 -21.832 1.00 57.97 71 ASP A N 1
ATOM 568 C CA . ASP A 1 71 ? 7.729 -5.642 -22.687 1.00 57.97 71 ASP A CA 1
ATOM 569 C C . ASP A 1 71 ? 6.892 -4.682 -23.563 1.00 57.97 71 ASP A C 1
ATOM 571 O O . ASP A 1 71 ? 6.283 -5.102 -24.544 1.00 57.97 71 ASP A O 1
ATOM 575 N N . LYS A 1 72 ? 6.829 -3.390 -23.206 1.00 58.25 72 LYS A N 1
ATOM 576 C CA . LYS A 1 72 ? 6.241 -2.314 -24.027 1.00 58.25 72 LYS A CA 1
ATOM 577 C C . LYS A 1 72 ? 7.266 -1.670 -24.964 1.00 58.25 72 LYS A C 1
ATOM 579 O O . LYS A 1 72 ? 6.877 -0.882 -25.824 1.00 58.25 72 LYS A O 1
ATOM 584 N N . PHE A 1 73 ? 8.554 -1.980 -24.815 1.00 58.59 73 PHE A N 1
ATOM 585 C CA . PHE A 1 73 ? 9.547 -1.684 -25.838 1.00 58.59 73 PHE A CA 1
ATOM 586 C C . PHE A 1 73 ? 9.498 -2.822 -26.860 1.00 58.59 73 PHE A C 1
ATOM 588 O O . PHE A 1 73 ? 9.573 -3.995 -26.505 1.00 58.59 73 PHE A O 1
ATOM 595 N N . ASN A 1 74 ? 9.341 -2.495 -28.142 1.00 55.56 74 ASN A N 1
ATOM 596 C CA . ASN A 1 74 ? 9.428 -3.524 -29.173 1.00 55.56 74 ASN A CA 1
ATOM 597 C C . ASN A 1 74 ? 10.889 -3.958 -29.277 1.00 55.56 74 ASN A C 1
ATOM 599 O O . ASN A 1 74 ? 11.734 -3.182 -29.710 1.00 55.56 74 ASN A O 1
ATOM 603 N N . LEU A 1 75 ? 11.171 -5.192 -28.873 1.00 46.94 75 LEU A N 1
ATOM 604 C CA . LEU A 1 75 ? 12.400 -5.889 -29.215 1.00 46.94 75 LEU A CA 1
ATOM 605 C C . LEU A 1 75 ? 12.046 -6.910 -30.298 1.00 46.94 75 LEU A C 1
ATOM 607 O O . LEU A 1 75 ? 11.923 -8.083 -29.983 1.00 46.94 75 LEU A O 1
ATOM 611 N N . ASN A 1 76 ? 11.705 -6.441 -31.502 1.00 45.50 76 ASN A N 1
ATOM 612 C CA . ASN A 1 76 ? 11.639 -7.202 -32.760 1.00 45.50 76 ASN A CA 1
ATOM 613 C C . ASN A 1 76 ? 11.226 -6.255 -33.899 1.00 45.50 76 ASN A C 1
ATOM 615 O O . ASN A 1 76 ? 10.468 -5.315 -33.657 1.00 45.50 76 ASN A O 1
ATOM 619 N N . ASP A 1 77 ? 11.699 -6.555 -35.110 1.00 46.59 77 ASP A N 1
ATOM 620 C CA . ASP A 1 77 ? 11.660 -5.803 -36.383 1.00 46.59 77 ASP A CA 1
ATOM 621 C C . ASP A 1 77 ? 10.259 -5.479 -36.954 1.00 46.59 77 ASP A C 1
ATOM 623 O O . ASP A 1 77 ? 10.010 -5.551 -38.158 1.00 46.59 77 ASP A O 1
ATOM 627 N N . HIS A 1 78 ? 9.297 -5.128 -36.105 1.00 45.97 78 HIS A N 1
ATOM 628 C CA . HIS A 1 78 ? 7.970 -4.687 -36.509 1.00 45.97 78 HIS A CA 1
ATOM 629 C C . HIS A 1 78 ? 7.739 -3.226 -36.117 1.00 45.97 78 HIS A C 1
ATOM 631 O O . HIS A 1 78 ? 8.171 -2.796 -35.041 1.00 45.97 78 HIS A O 1
ATOM 637 N N . PRO A 1 79 ? 7.023 -2.452 -36.959 1.00 47.34 79 PRO A N 1
ATOM 638 C CA . PRO A 1 79 ? 6.752 -1.056 -36.675 1.00 47.34 79 PRO A CA 1
ATOM 639 C C . PRO A 1 79 ? 6.020 -0.935 -35.333 1.00 47.34 79 PRO A C 1
ATOM 641 O O . PRO A 1 79 ? 5.127 -1.734 -35.020 1.00 47.34 79 PRO A O 1
ATOM 644 N N . PRO A 1 80 ? 6.409 0.043 -34.507 1.00 49.53 80 PRO A N 1
ATOM 645 C CA . PRO A 1 80 ? 5.977 0.103 -33.129 1.00 49.53 80 PRO A CA 1
ATOM 646 C C . PRO A 1 80 ? 4.466 0.317 -33.044 1.00 49.53 80 PRO A C 1
ATOM 648 O O . PRO A 1 80 ? 3.927 1.230 -33.662 1.00 49.53 80 PRO A O 1
ATOM 651 N N . LYS A 1 81 ? 3.777 -0.455 -32.191 1.00 50.47 81 LYS A N 1
ATOM 652 C CA . LYS A 1 81 ? 2.382 -0.138 -31.820 1.00 50.47 81 LYS A CA 1
ATOM 653 C C . LYS A 1 81 ? 2.268 1.188 -31.050 1.00 50.47 81 LYS A C 1
ATOM 655 O O . LYS A 1 81 ? 1.179 1.743 -30.960 1.00 50.47 81 LYS A O 1
ATOM 660 N N . SER A 1 82 ? 3.381 1.702 -30.520 1.00 49.28 82 SER A N 1
ATOM 661 C CA . SER A 1 82 ? 3.552 3.081 -30.053 1.00 49.28 82 SER A CA 1
ATOM 662 C C . SER A 1 82 ? 5.039 3.348 -29.789 1.00 49.28 82 SER A C 1
ATOM 664 O O . SER A 1 82 ? 5.620 2.783 -28.867 1.00 49.28 82 SER A O 1
ATOM 666 N N . SER A 1 83 ? 5.676 4.191 -30.604 1.00 51.19 83 SER A N 1
ATOM 667 C CA . SER A 1 83 ? 6.965 4.837 -30.290 1.00 51.19 83 SER A CA 1
ATOM 668 C C . SER A 1 83 ? 6.761 6.208 -29.637 1.00 51.19 83 SER A C 1
ATOM 670 O O . SER A 1 83 ? 7.702 6.990 -29.479 1.00 51.19 83 SER A O 1
ATOM 672 N N . THR A 1 84 ? 5.521 6.534 -29.267 1.00 48.50 84 THR A N 1
ATOM 673 C CA . THR A 1 84 ? 5.141 7.874 -28.842 1.00 48.50 84 THR A CA 1
ATOM 674 C C . THR A 1 84 ? 5.830 8.221 -27.518 1.00 48.50 84 THR A C 1
ATOM 676 O O . THR A 1 84 ? 5.582 7.624 -26.470 1.00 48.50 84 THR A O 1
ATOM 679 N N . GLY A 1 85 ? 6.737 9.200 -27.576 1.00 53.06 85 GLY A N 1
ATOM 680 C CA . GLY A 1 85 ? 7.421 9.781 -26.418 1.00 53.06 85 GLY A CA 1
ATOM 681 C C . GLY A 1 85 ? 8.789 9.182 -26.078 1.00 53.06 85 GLY A C 1
ATOM 682 O O . GLY A 1 85 ? 9.334 9.502 -25.018 1.00 53.06 85 GLY A O 1
ATOM 683 N N . LEU A 1 86 ? 9.340 8.286 -26.894 1.00 57.84 86 LEU A N 1
ATOM 684 C CA . LEU A 1 86 ? 10.705 7.803 -26.706 1.00 57.84 86 LEU A CA 1
ATOM 685 C C . LEU A 1 86 ? 11.688 8.846 -27.262 1.00 57.84 86 LEU A C 1
ATOM 687 O O . LEU A 1 86 ? 11.826 9.006 -28.471 1.00 57.84 86 LEU A O 1
ATOM 691 N N . GLY A 1 87 ? 12.302 9.620 -26.362 1.00 60.25 87 GLY A N 1
ATOM 692 C CA . GLY A 1 87 ? 13.335 10.594 -26.716 1.00 60.25 87 GLY A CA 1
ATOM 693 C C . GLY A 1 87 ? 14.588 9.895 -27.239 1.00 60.25 87 GLY A C 1
ATOM 694 O O . GLY A 1 87 ? 14.868 8.766 -26.850 1.00 60.25 87 GLY A O 1
ATOM 695 N N . LYS A 1 88 ? 15.333 10.557 -28.124 1.00 68.31 88 LYS A N 1
ATOM 696 C CA . LYS A 1 88 ? 16.576 10.022 -28.691 1.00 68.31 88 LYS A CA 1
ATOM 697 C C . LYS A 1 88 ? 17.577 9.649 -27.586 1.00 68.31 88 LYS A C 1
ATOM 699 O O . LYS A 1 88 ? 17.682 10.354 -26.581 1.00 68.31 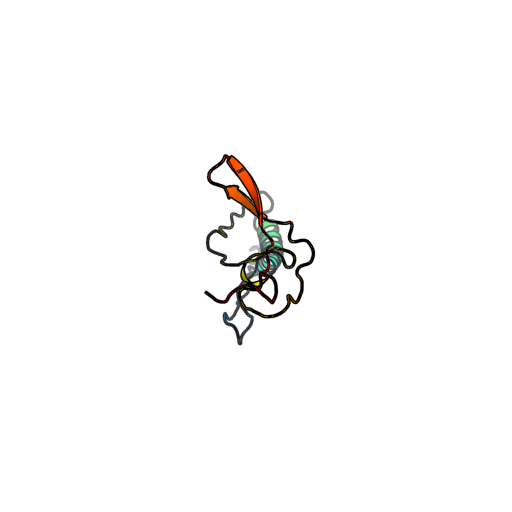88 LYS A O 1
ATOM 704 N N . GLY A 1 89 ? 18.285 8.534 -27.772 1.00 69.62 89 GLY A N 1
ATOM 705 C CA . GLY A 1 89 ? 19.402 8.142 -26.913 1.00 69.62 89 GLY A CA 1
ATOM 706 C C . GLY A 1 89 ? 20.662 8.938 -27.252 1.00 69.62 89 GLY A C 1
ATOM 707 O O . GLY A 1 89 ? 20.717 9.608 -28.282 1.00 69.62 89 GLY A O 1
ATOM 708 N N . PHE A 1 90 ? 21.688 8.855 -26.405 1.00 79.81 90 PHE A N 1
ATOM 709 C CA . PHE A 1 90 ? 22.981 9.494 -26.653 1.00 79.81 90 PHE A CA 1
ATOM 710 C C . PHE A 1 90 ? 24.126 8.589 -26.197 1.00 79.81 90 PHE A C 1
ATOM 712 O O . PHE A 1 90 ? 24.033 7.976 -25.134 1.00 79.81 90 PHE A O 1
ATOM 719 N N . TYR A 1 91 ? 25.220 8.542 -26.956 1.00 79.88 91 TYR A N 1
ATOM 720 C CA . TYR A 1 91 ? 26.464 7.890 -26.540 1.00 79.88 91 TYR A CA 1
ATOM 721 C C . TYR A 1 91 ? 27.674 8.784 -26.817 1.00 79.88 91 TYR A C 1
ATOM 723 O O . TYR A 1 91 ? 27.650 9.639 -27.702 1.00 79.88 91 TYR A O 1
ATOM 731 N N . SER A 1 92 ? 28.746 8.593 -26.052 1.00 79.88 92 SER A N 1
ATOM 732 C CA . SER A 1 92 ? 30.004 9.314 -26.251 1.00 79.88 92 SER A CA 1
ATOM 733 C C . SER A 1 92 ? 30.883 8.578 -27.260 1.00 79.88 92 SER A C 1
ATOM 735 O O . SER A 1 92 ? 31.223 7.412 -27.066 1.00 79.88 92 SER A O 1
ATOM 737 N N . ALA A 1 93 ? 31.270 9.258 -28.334 1.00 80.31 93 ALA A N 1
ATOM 738 C CA . ALA A 1 93 ? 32.247 8.760 -29.293 1.00 80.31 93 ALA A CA 1
ATOM 739 C C . ALA A 1 93 ? 33.686 8.983 -28.798 1.00 80.31 93 ALA A C 1
ATOM 741 O O . ALA A 1 93 ? 33.933 9.788 -27.900 1.00 80.31 93 ALA A O 1
ATOM 742 N N . ALA A 1 94 ? 34.652 8.316 -29.439 1.00 74.19 94 ALA A N 1
ATOM 743 C CA . ALA A 1 94 ? 36.072 8.295 -29.059 1.00 74.19 94 ALA A CA 1
ATOM 744 C C . ALA A 1 94 ? 36.771 9.675 -28.980 1.00 74.19 94 ALA A C 1
ATOM 746 O O . ALA A 1 94 ? 37.886 9.764 -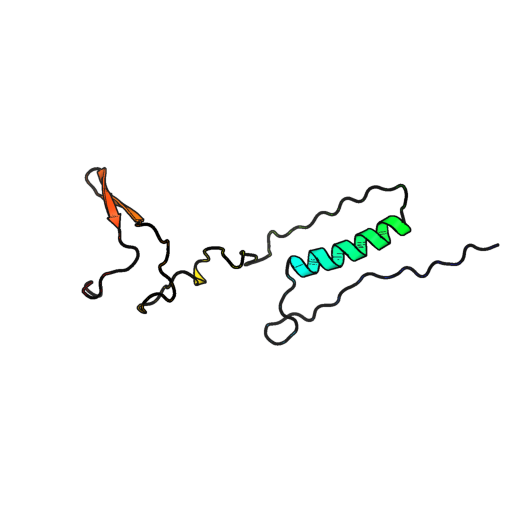28.479 1.00 74.19 94 ALA A O 1
ATOM 747 N N . ALA A 1 95 ? 36.120 10.751 -29.428 1.00 76.75 95 ALA A N 1
ATOM 748 C CA . ALA A 1 95 ? 36.608 12.129 -29.341 1.00 76.75 95 ALA A CA 1
ATOM 749 C C . ALA A 1 95 ? 35.884 12.986 -28.277 1.00 76.75 95 ALA A C 1
ATOM 751 O O . ALA A 1 95 ? 36.012 14.205 -28.288 1.00 76.75 95 ALA A O 1
ATOM 752 N N . GLY A 1 96 ? 35.079 12.382 -27.393 1.00 76.50 96 GLY A N 1
ATOM 753 C CA . GLY A 1 96 ? 34.266 13.110 -26.405 1.00 76.50 96 GLY A CA 1
ATOM 754 C C . GLY A 1 96 ? 33.002 13.758 -26.984 1.00 76.50 96 GLY A C 1
ATOM 755 O O . GLY A 1 96 ? 32.244 14.390 -26.254 1.00 76.50 96 GLY A O 1
ATOM 756 N N . ASN A 1 97 ? 32.744 13.575 -28.280 1.00 82.19 97 ASN A N 1
ATOM 757 C CA . ASN A 1 97 ? 31.522 14.039 -28.926 1.00 82.19 97 ASN A CA 1
ATOM 758 C C . ASN A 1 97 ? 30.337 13.172 -28.496 1.00 82.19 97 ASN A C 1
ATOM 760 O O . ASN A 1 97 ? 30.414 11.944 -28.545 1.00 82.19 97 ASN A O 1
ATOM 764 N N . THR A 1 98 ? 29.228 13.809 -28.134 1.00 84.88 98 THR A N 1
ATOM 765 C CA . THR A 1 98 ? 27.957 13.123 -27.899 1.00 84.88 98 THR A CA 1
ATOM 766 C C . THR A 1 98 ? 27.255 12.905 -29.233 1.00 84.88 98 THR A C 1
ATOM 768 O O . THR A 1 98 ? 26.954 13.867 -29.939 1.00 84.88 98 THR A O 1
ATOM 771 N N . ILE A 1 99 ? 26.991 11.648 -29.574 1.00 82.19 99 ILE A N 1
ATOM 772 C CA . ILE A 1 99 ? 26.232 11.270 -30.763 1.00 82.19 99 ILE A CA 1
ATOM 773 C C . ILE A 1 99 ? 24.825 10.883 -30.336 1.00 82.19 99 ILE A C 1
ATOM 775 O O . ILE A 1 99 ? 24.632 10.096 -29.411 1.00 82.19 99 ILE A O 1
ATOM 779 N N . GLU A 1 100 ? 23.847 11.464 -31.019 1.00 82.44 100 GLU A N 1
ATOM 780 C CA . GLU A 1 100 ? 22.446 11.103 -30.882 1.00 82.44 100 GLU A CA 1
ATOM 781 C C . GLU A 1 100 ? 22.180 9.753 -31.562 1.00 82.44 100 GLU A C 1
ATOM 783 O O . GLU A 1 100 ? 22.559 9.538 -32.712 1.00 82.44 100 GLU A O 1
ATOM 788 N N . GLN A 1 101 ? 21.508 8.850 -30.856 1.00 74.62 101 GLN A N 1
ATOM 789 C CA . GLN A 1 101 ? 21.152 7.526 -31.338 1.00 74.62 101 GLN A CA 1
ATOM 790 C C . GLN A 1 101 ? 19.632 7.412 -31.458 1.00 74.62 101 GLN A C 1
ATOM 792 O O . GLN A 1 101 ? 18.894 7.534 -30.473 1.00 74.62 101 GLN A O 1
ATOM 797 N N . ALA A 1 102 ? 19.165 7.159 -32.680 1.00 69.88 102 ALA A N 1
ATOM 798 C CA . ALA A 1 102 ? 17.781 6.784 -32.921 1.00 69.88 102 ALA A CA 1
ATOM 799 C C . ALA A 1 102 ? 17.470 5.460 -32.204 1.00 69.88 102 ALA A C 1
ATOM 801 O O . ALA A 1 102 ? 18.292 4.548 -32.174 1.00 69.88 102 ALA A O 1
ATOM 802 N N . ILE A 1 103 ? 16.279 5.363 -31.611 1.00 69.25 103 ILE A N 1
ATOM 803 C CA . ILE A 1 103 ? 15.849 4.161 -30.875 1.00 69.25 103 ILE A CA 1
ATOM 804 C C . ILE A 1 103 ? 15.497 3.008 -31.819 1.00 69.25 103 ILE A C 1
ATOM 806 O O . ILE A 1 103 ? 15.598 1.848 -31.433 1.00 69.25 103 ILE A O 1
ATOM 810 N N . LEU A 1 104 ? 15.095 3.328 -33.046 1.00 67.19 104 LEU A N 1
ATOM 811 C CA . LEU A 1 104 ? 14.847 2.361 -34.104 1.00 67.19 104 LEU A CA 1
ATOM 812 C C . LEU A 1 104 ? 15.910 2.550 -35.177 1.00 67.19 104 LEU A C 1
ATOM 814 O O . LEU A 1 104 ? 16.229 3.687 -35.540 1.00 67.19 104 LEU A O 1
ATOM 818 N N . TYR A 1 105 ? 16.438 1.438 -35.673 1.00 67.00 105 TYR A N 1
ATOM 819 C CA . TYR A 1 105 ? 17.256 1.456 -36.870 1.00 67.00 105 TYR A CA 1
ATOM 820 C C . TYR A 1 105 ? 16.389 1.847 -38.077 1.00 67.00 105 TYR A C 1
ATOM 822 O O . TYR A 1 105 ? 15.209 1.490 -38.114 1.00 67.00 105 TYR A O 1
ATOM 830 N N . PRO A 1 106 ? 16.927 2.625 -39.028 1.00 66.25 106 PRO A N 1
ATOM 831 C CA . PRO A 1 106 ? 16.224 2.901 -40.272 1.00 66.25 106 PRO A CA 1
ATOM 832 C C . PRO A 1 106 ? 16.074 1.614 -41.099 1.00 66.25 106 PRO A C 1
ATOM 834 O O . PRO A 1 10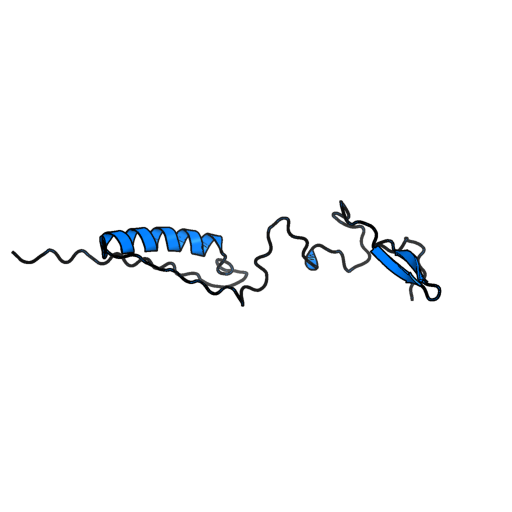6 ? 16.846 0.671 -40.930 1.00 66.25 106 PRO A O 1
ATOM 837 N N . ASP A 1 107 ? 15.084 1.577 -41.993 1.00 66.88 107 ASP A N 1
ATOM 838 C CA . ASP A 1 107 ? 14.758 0.384 -42.797 1.00 66.88 107 ASP A CA 1
ATOM 839 C C . ASP A 1 107 ? 15.928 -0.094 -43.683 1.00 66.88 107 ASP A C 1
ATOM 841 O O . ASP A 1 107 ? 15.950 -1.237 -44.133 1.00 66.88 107 ASP A O 1
ATOM 845 N N . ASP A 1 108 ? 16.901 0.782 -43.945 1.00 70.62 108 ASP A N 1
ATOM 846 C CA . ASP A 1 108 ? 18.110 0.527 -44.727 1.00 70.62 108 ASP A CA 1
ATOM 847 C C . ASP A 1 108 ? 19.337 0.180 -43.868 1.00 70.62 108 ASP A C 1
ATOM 849 O O . ASP A 1 108 ? 20.459 0.127 -44.384 1.00 70.62 108 ASP A O 1
ATOM 853 N N . TYR A 1 109 ? 19.156 -0.063 -42.566 1.00 69.31 109 TYR A N 1
ATOM 854 C CA . TYR A 1 109 ? 20.264 -0.433 -41.699 1.00 69.31 109 TYR A CA 1
ATOM 855 C C . TYR A 1 109 ? 20.853 -1.775 -42.147 1.00 69.31 109 TYR A C 1
ATOM 857 O O . TYR A 1 109 ? 20.111 -2.748 -42.311 1.00 69.31 109 TYR A O 1
ATOM 865 N N . PRO A 1 110 ? 22.177 -1.860 -42.367 1.00 68.12 110 PRO A N 1
ATOM 866 C CA . PRO A 1 110 ? 22.792 -3.101 -42.799 1.00 68.12 110 PRO A CA 1
ATOM 867 C C . PRO A 1 110 ? 22.558 -4.158 -41.722 1.00 68.12 110 PRO A C 1
ATOM 869 O O . PRO A 1 110 ? 23.013 -4.007 -40.587 1.00 68.12 110 PRO A O 1
ATOM 872 N N . ASN A 1 111 ? 21.830 -5.216 -42.082 1.00 55.88 111 ASN A N 1
ATOM 873 C CA . ASN A 1 111 ? 21.710 -6.401 -41.244 1.00 55.88 111 ASN A CA 1
ATOM 874 C C . ASN A 1 111 ? 23.131 -6.886 -40.933 1.00 55.88 111 ASN A C 1
ATOM 876 O O . ASN A 1 111 ? 23.905 -7.145 -41.859 1.00 55.88 111 ASN A O 1
ATOM 880 N N . GLY A 1 112 ? 23.475 -6.914 -39.644 1.00 51.97 112 GLY A N 1
ATOM 881 C CA . GLY A 1 112 ? 24.749 -7.445 -39.159 1.00 51.97 112 GLY A CA 1
ATOM 882 C C . GLY A 1 112 ? 24.918 -8.925 -39.467 1.00 51.97 112 GLY A C 1
ATOM 883 O O . GLY A 1 112 ? 23.891 -9.639 -39.536 1.00 51.97 112 GLY A O 1
#

Nearest PDB structures (foldseek):
  8wxb-assembly1_Y  TM=2.737E-01  e=8.216E+00  Prochlorococcus marin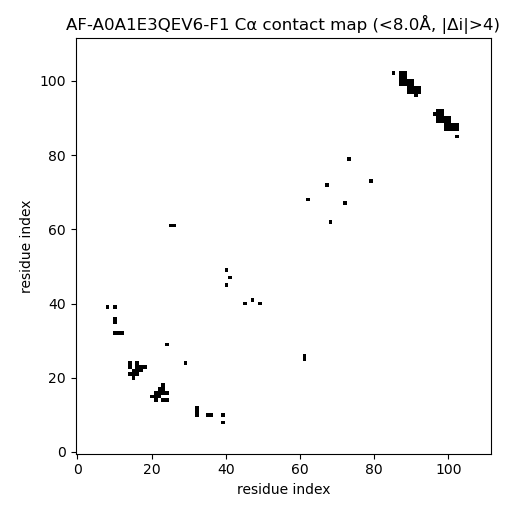us subsp. pastoris str. CCMP1986
  9c3c-assembly1_d  TM=1.736E-01  e=8.216E+00  Oryctolagus cuniculus

Mean predicted aligned error: 16.0 Å

Solvent-a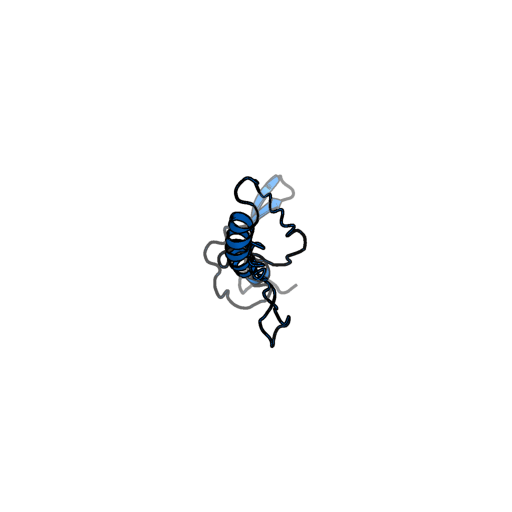ccessible surface area (backbone atoms only — not comparable to full-atom values): 8026 Å² total; per-residue (Å²): 135,79,82,76,79,74,76,79,78,78,83,75,85,87,78,57,73,37,95,92,57,79,31,72,95,48,70,71,61,51,53,58,49,46,57,54,46,49,61,47,45,49,73,77,36,76,92,60,87,89,85,87,86,82,87,61,92,79,58,82,78,87,62,57,97,84,51,90,44,73,88,70,46,81,89,58,104,58,87,66,97,63,67,84,84,72,72,72,43,73,49,75,44,101,82,74,46,75,42,80,36,71,90,62,80,59,97,81,57,78,81,127

Foldseek 3Di:
DDPDPPPQPDLDDDADDDPPGNHDDAPVNVVVSVVVVVVSCCVVPVPDDDDDDDDCVPVPDPADPPGDDPVQVDPDDDDHPDPDPDDWDWDQDPVRDIDTHDPDDPPPPPDD